Protein AF-A0A7C1GSF5-F1 (afdb_monomer_lite)

Structure (mmCIF, N/CA/C/O backbone):
data_AF-A0A7C1GSF5-F1
#
_entry.id   AF-A0A7C1GSF5-F1
#
loop_
_atom_site.group_PDB
_atom_site.id
_atom_site.type_symbol
_atom_site.label_atom_id
_atom_site.label_alt_id
_atom_site.label_comp_id
_atom_site.label_asym_id
_atom_site.label_entity_id
_atom_site.label_seq_id
_atom_site.pdbx_PDB_ins_code
_atom_site.Cartn_x
_atom_site.Cartn_y
_atom_site.Cartn_z
_atom_site.occupancy
_atom_site.B_iso_or_equiv
_atom_site.auth_seq_id
_atom_site.auth_comp_id
_atom_site.auth_asym_id
_atom_site.auth_atom_id
_atom_site.pdbx_PDB_model_num
ATOM 1 N N . GLU A 1 1 ? -8.150 18.330 13.767 1.00 66.88 1 GLU A N 1
ATOM 2 C CA . GLU A 1 1 ? -9.196 18.386 12.722 1.00 66.88 1 GLU A CA 1
ATOM 3 C C . GLU A 1 1 ? -8.629 18.316 11.298 1.00 66.88 1 GLU A C 1
ATOM 5 O O . GLU A 1 1 ? -8.824 17.297 10.653 1.00 66.88 1 GLU A O 1
ATOM 10 N N . ARG A 1 2 ? -7.838 19.295 10.816 1.00 90.75 2 ARG A N 1
ATOM 11 C CA . ARG A 1 2 ? -7.324 19.299 9.420 1.00 90.75 2 ARG A CA 1
ATOM 12 C C . ARG A 1 2 ? -6.538 18.046 9.002 1.00 90.75 2 ARG A C 1
ATOM 14 O O . ARG A 1 2 ? -6.754 17.556 7.904 1.00 90.75 2 ARG A O 1
ATOM 21 N N . LEU A 1 3 ? -5.678 17.507 9.873 1.00 94.62 3 LEU A N 1
ATOM 22 C CA . LEU A 1 3 ? -4.888 16.302 9.565 1.00 94.62 3 LEU A CA 1
ATOM 23 C C . LEU A 1 3 ? -5.768 15.073 9.294 1.00 94.62 3 LEU A C 1
ATOM 25 O O . LEU A 1 3 ? -5.492 14.315 8.369 1.00 94.62 3 LEU A O 1
ATOM 29 N N . TRP A 1 4 ? -6.852 14.910 10.061 1.00 96.25 4 TRP A N 1
ATOM 30 C CA . TRP A 1 4 ? -7.786 13.804 9.861 1.00 96.25 4 TRP A CA 1
ATOM 31 C C . TRP A 1 4 ? -8.553 13.948 8.548 1.00 96.25 4 TRP A C 1
ATOM 33 O O . TRP A 1 4 ? -8.657 12.984 7.796 1.00 96.25 4 TRP A O 1
ATOM 43 N N . HIS A 1 5 ? -9.023 15.158 8.227 1.00 96.25 5 HIS A N 1
ATOM 44 C CA . HIS A 1 5 ? -9.660 15.413 6.935 1.00 96.25 5 HIS A CA 1
ATOM 45 C C . HIS A 1 5 ? -8.732 15.060 5.772 1.00 96.25 5 HIS A C 1
ATOM 47 O O . HIS A 1 5 ? -9.165 14.372 4.852 1.00 96.25 5 HIS A O 1
ATOM 53 N N . THR A 1 6 ? -7.458 15.456 5.835 1.00 97.06 6 THR A N 1
ATOM 54 C CA . THR A 1 6 ? -6.470 15.084 4.817 1.00 97.06 6 THR A CA 1
ATOM 55 C C . THR A 1 6 ? -6.330 13.565 4.696 1.00 97.06 6 THR A C 1
ATOM 57 O O . THR A 1 6 ? -6.460 13.044 3.594 1.00 97.06 6 THR A O 1
ATOM 60 N N . ALA A 1 7 ? -6.142 12.841 5.805 1.00 96.44 7 ALA A N 1
ATOM 61 C CA . ALA A 1 7 ? -6.018 11.380 5.788 1.00 96.44 7 ALA A CA 1
ATOM 62 C C . ALA A 1 7 ? -7.273 10.689 5.221 1.00 96.44 7 ALA A C 1
ATOM 64 O O . ALA A 1 7 ? -7.169 9.828 4.350 1.00 96.44 7 ALA A O 1
ATOM 65 N N . ARG A 1 8 ? -8.466 11.121 5.648 1.00 97.06 8 ARG A N 1
ATOM 66 C CA . ARG A 1 8 ? -9.757 10.628 5.147 1.00 97.06 8 ARG A CA 1
ATOM 67 C C . ARG A 1 8 ? -9.918 10.874 3.644 1.00 97.06 8 ARG A C 1
ATOM 69 O O . ARG A 1 8 ? -10.383 9.990 2.930 1.00 97.06 8 ARG A O 1
ATOM 76 N N . HIS A 1 9 ? -9.528 12.051 3.151 1.00 97.56 9 HIS A N 1
ATOM 77 C CA . HIS A 1 9 ? -9.582 12.373 1.722 1.00 97.56 9 HIS A CA 1
ATOM 78 C C . HIS A 1 9 ? -8.567 11.579 0.897 1.00 97.56 9 HIS A C 1
ATOM 80 O O . HIS A 1 9 ? -8.925 11.122 -0.185 1.00 97.56 9 HIS A O 1
ATOM 86 N N . ILE A 1 10 ? -7.350 11.367 1.408 1.00 97.25 10 ILE A N 1
ATOM 87 C CA . ILE A 1 10 ? -6.357 10.481 0.783 1.00 97.25 10 ILE A CA 1
ATOM 88 C C . ILE A 1 10 ? -6.932 9.065 0.682 1.00 97.25 10 ILE A C 1
ATOM 90 O O . ILE A 1 10 ? -6.979 8.515 -0.412 1.00 97.25 10 ILE A O 1
ATOM 94 N N . GLY A 1 11 ? -7.459 8.509 1.779 1.00 97.25 11 GLY A N 1
ATOM 95 C CA . GLY A 1 11 ? -8.063 7.173 1.776 1.00 97.25 11 GLY A CA 1
ATOM 96 C C . GLY A 1 11 ? -9.172 7.027 0.731 1.00 97.25 11 GLY A C 1
ATOM 97 O O . GLY A 1 11 ? -9.145 6.095 -0.068 1.00 97.25 11 GLY A O 1
ATOM 98 N N . ARG A 1 12 ? -10.087 8.002 0.654 1.00 97.81 12 ARG A N 1
ATOM 99 C CA . ARG A 1 12 ? -11.132 8.034 -0.384 1.00 97.81 12 ARG A CA 1
ATOM 100 C C . ARG A 1 12 ? -10.555 8.109 -1.799 1.00 97.81 12 ARG A C 1
ATOM 102 O O . ARG A 1 12 ? -11.021 7.393 -2.677 1.00 97.81 12 ARG A O 1
ATOM 109 N N . GLY A 1 13 ? -9.548 8.955 -2.022 1.00 97.81 13 GLY A N 1
ATOM 110 C CA . GLY A 1 13 ? -8.888 9.104 -3.323 1.00 97.81 13 GLY A CA 1
ATOM 111 C C . GLY A 1 13 ? -8.167 7.837 -3.792 1.00 97.81 13 GLY A C 1
ATOM 112 O O . GLY A 1 13 ? -8.054 7.614 -4.992 1.00 97.81 13 GLY A O 1
ATOM 113 N N . HIS A 1 14 ? -7.739 6.993 -2.854 1.00 97.88 14 HIS A N 1
ATOM 114 C CA . HIS A 1 14 ? -7.130 5.690 -3.115 1.00 97.88 14 HIS A CA 1
ATOM 115 C C . HIS A 1 14 ? -8.125 4.518 -3.079 1.00 97.88 14 HIS A C 1
ATOM 117 O O . HIS A 1 14 ? -7.700 3.368 -3.066 1.00 97.88 14 HIS A O 1
ATOM 123 N N . GLY A 1 15 ? -9.436 4.782 -3.046 1.00 97.69 15 GLY A N 1
ATOM 124 C CA . GLY A 1 15 ? -10.446 3.722 -3.085 1.00 97.69 15 GLY A CA 1
ATOM 125 C C . GLY A 1 15 ? -10.506 2.871 -1.814 1.00 97.69 15 GLY A C 1
ATOM 126 O O . GLY A 1 15 ? -10.862 1.704 -1.883 1.00 97.69 15 GLY A O 1
ATOM 127 N N . LEU A 1 16 ? -10.155 3.426 -0.648 1.00 98.06 16 LEU A N 1
ATOM 128 C CA . LEU A 1 16 ? -10.243 2.728 0.646 1.00 98.06 16 LEU A CA 1
ATOM 129 C C . LEU A 1 16 ? -11.628 2.849 1.308 1.00 98.06 16 LEU A C 1
ATOM 131 O O . LEU A 1 16 ? -11.820 2.425 2.450 1.00 98.06 16 LEU A O 1
ATOM 135 N N . GLY A 1 17 ? -12.585 3.479 0.626 1.00 97.69 17 GLY A N 1
ATOM 136 C CA . GLY A 1 17 ? -13.859 3.892 1.203 1.00 97.69 17 GLY A CA 1
ATOM 137 C C . GLY A 1 17 ? -13.704 5.071 2.164 1.00 97.69 17 GLY A C 1
ATOM 138 O O . GLY A 1 17 ? -12.849 5.946 1.996 1.00 97.69 17 GLY A O 1
ATOM 139 N N . ASP A 1 18 ? -14.568 5.125 3.170 1.00 97.56 18 ASP A N 1
ATOM 140 C CA . ASP A 1 18 ? -14.579 6.180 4.170 1.00 97.56 18 ASP A CA 1
ATOM 141 C C . ASP A 1 18 ? -13.895 5.739 5.469 1.00 97.56 18 ASP A C 1
ATOM 143 O O . ASP A 1 18 ? -14.386 4.874 6.191 1.00 97.56 18 ASP A O 1
ATOM 147 N N . LEU A 1 19 ? -12.780 6.387 5.814 1.00 96.88 19 LEU A N 1
ATOM 148 C CA . LEU A 1 19 ? -12.068 6.110 7.064 1.00 96.88 19 LEU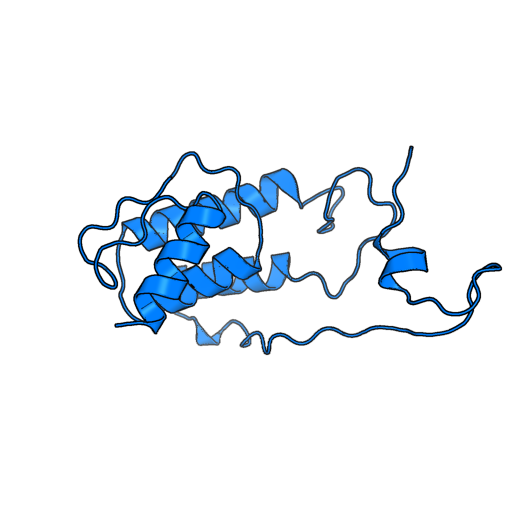 A CA 1
ATOM 149 C C . LEU A 1 19 ? -12.824 6.600 8.313 1.00 96.88 19 LEU A C 1
ATOM 151 O O . LEU A 1 19 ? -12.423 6.245 9.416 1.00 96.88 19 LEU A O 1
ATOM 155 N N . GLY A 1 20 ? -13.904 7.373 8.162 1.00 96.62 20 GLY A N 1
ATOM 156 C CA . GLY A 1 20 ? -14.777 7.806 9.256 1.00 96.62 20 GLY A CA 1
ATOM 157 C C . GLY A 1 20 ? -14.702 9.301 9.575 1.00 96.62 20 GLY A C 1
ATOM 158 O O . GLY A 1 20 ? -13.819 10.032 9.115 1.00 96.62 20 GLY A O 1
ATOM 159 N N . ALA A 1 21 ? -15.652 9.790 10.375 1.00 95.75 21 ALA A N 1
ATOM 160 C CA . ALA A 1 21 ? -15.722 11.196 10.789 1.00 95.75 21 ALA A CA 1
ATOM 161 C C . ALA A 1 21 ? -14.558 11.601 11.713 1.00 95.75 21 ALA A C 1
ATOM 163 O O . ALA A 1 21 ? -14.068 12.728 11.640 1.00 95.75 21 ALA A O 1
ATOM 164 N N . ALA A 1 22 ? -14.076 10.650 12.508 1.00 95.38 22 ALA A N 1
ATOM 165 C CA . ALA A 1 22 ? -12.872 10.697 13.333 1.00 95.38 22 ALA A CA 1
ATOM 166 C C . ALA A 1 22 ? -12.235 9.287 13.347 1.00 95.38 22 ALA A C 1
ATOM 168 O O . ALA A 1 22 ? -12.887 8.341 12.893 1.00 95.38 22 ALA A O 1
ATOM 169 N N . PRO A 1 23 ? -10.998 9.105 13.851 1.00 94.62 23 PRO A N 1
ATOM 170 C CA . PRO A 1 23 ? -10.400 7.774 13.965 1.00 94.62 23 PRO A CA 1
ATOM 171 C C . PRO A 1 23 ? -11.315 6.806 14.731 1.00 94.62 23 PRO A C 1
ATOM 173 O O . PRO A 1 23 ? -11.658 7.056 15.883 1.00 94.62 23 PRO A O 1
ATOM 176 N N . GLY A 1 24 ? -11.727 5.718 14.079 1.00 91.62 24 GLY A N 1
ATOM 177 C CA . GLY A 1 24 ? -12.619 4.694 14.632 1.00 91.62 24 GLY A CA 1
ATOM 178 C C . GLY A 1 24 ? -14.093 5.099 14.771 1.00 91.62 24 GLY A C 1
ATOM 179 O O . GLY A 1 24 ? -14.860 4.351 15.369 1.00 91.62 24 GLY A O 1
ATOM 180 N N . VAL A 1 25 ? -14.507 6.256 14.244 1.00 95.50 25 VAL A N 1
ATOM 181 C CA . VAL A 1 25 ? -15.887 6.758 14.352 1.00 95.50 25 VAL A CA 1
ATOM 182 C C . VAL A 1 25 ? -16.560 6.721 12.988 1.00 95.50 25 VAL A C 1
ATOM 184 O O . VAL A 1 25 ? -16.143 7.439 12.078 1.00 95.50 25 VAL A O 1
ATOM 187 N N . GLU A 1 26 ? -17.621 5.917 12.870 1.00 94.19 26 GLU A N 1
ATOM 188 C CA . GLU A 1 26 ? -18.425 5.779 11.643 1.00 94.19 26 GLU A CA 1
ATOM 189 C C . GLU A 1 26 ? -17.573 5.427 10.410 1.00 94.19 26 GLU A C 1
ATOM 191 O O . GLU A 1 26 ? -17.768 5.964 9.319 1.00 94.19 26 GLU A O 1
ATOM 196 N N . ALA A 1 27 ? -16.580 4.550 10.590 1.00 95.62 27 ALA A N 1
ATOM 197 C CA . ALA A 1 27 ? -15.800 4.035 9.474 1.00 95.62 27 ALA A CA 1
ATOM 198 C C . ALA A 1 27 ? -16.705 3.207 8.545 1.00 95.62 27 ALA A C 1
ATOM 200 O O . ALA A 1 27 ? -17.496 2.383 8.994 1.00 95.62 27 ALA A O 1
ATOM 201 N N . ALA A 1 28 ? -16.574 3.435 7.243 1.00 96.50 28 ALA A N 1
ATOM 202 C CA . ALA A 1 28 ? -17.248 2.695 6.185 1.00 96.50 28 ALA A CA 1
ATOM 203 C C . ALA A 1 28 ? -16.220 2.405 5.085 1.00 96.50 28 ALA A C 1
ATOM 205 O O . ALA A 1 28 ? -16.238 2.994 4.002 1.00 96.50 28 ALA A O 1
ATOM 206 N N . VAL A 1 29 ? -15.254 1.552 5.429 1.00 97.62 29 VAL A N 1
ATOM 207 C CA . VAL A 1 29 ? -14.159 1.156 4.535 1.00 97.62 29 VAL A CA 1
ATOM 208 C C . VAL A 1 29 ? -14.672 0.320 3.364 1.00 97.62 29 VAL A C 1
ATOM 210 O O . VAL A 1 29 ? -15.663 -0.399 3.492 1.00 97.62 29 VAL A O 1
ATOM 213 N N . ASP A 1 30 ? -13.958 0.374 2.246 1.00 98.31 30 ASP A N 1
ATOM 214 C CA . ASP A 1 30 ? -14.239 -0.447 1.070 1.00 98.31 30 ASP A CA 1
ATOM 215 C C . ASP A 1 30 ? -13.433 -1.753 1.126 1.00 98.31 30 ASP A C 1
ATOM 217 O O . ASP A 1 30 ? -12.206 -1.742 1.037 1.00 98.31 30 ASP A O 1
ATOM 221 N N . LEU A 1 31 ? -14.118 -2.885 1.308 1.00 98.12 31 LEU A N 1
ATOM 222 C CA . LEU A 1 31 ? -13.486 -4.210 1.352 1.00 98.12 31 LEU A CA 1
ATOM 223 C C . LEU A 1 31 ? -13.378 -4.873 -0.027 1.00 98.12 31 LEU A C 1
ATOM 225 O O . LEU A 1 31 ? -12.676 -5.877 -0.148 1.00 98.12 31 LEU A O 1
ATOM 229 N N . ASP A 1 32 ? -14.014 -4.302 -1.050 1.00 98.19 32 ASP A N 1
ATOM 230 C CA . ASP A 1 32 ? -13.933 -4.771 -2.434 1.00 98.19 32 ASP A CA 1
ATOM 231 C C . ASP A 1 32 ? -12.805 -4.073 -3.214 1.00 98.19 32 ASP A C 1
ATOM 233 O O . ASP A 1 32 ? -12.492 -4.473 -4.335 1.00 98.19 32 ASP A O 1
ATOM 237 N N . THR A 1 33 ? -12.134 -3.094 -2.592 1.00 98.38 33 THR A N 1
ATOM 238 C CA . THR A 1 33 ? -10.989 -2.355 -3.144 1.00 98.38 33 THR A CA 1
ATOM 239 C C . THR A 1 33 ? -9.927 -3.258 -3.783 1.00 98.38 33 THR A C 1
ATOM 241 O O . THR A 1 33 ? -9.606 -4.347 -3.280 1.00 98.38 33 THR A O 1
ATOM 244 N N . ASP A 1 34 ? -9.345 -2.772 -4.878 1.00 97.88 34 ASP A N 1
ATOM 245 C CA . ASP A 1 34 ? -8.199 -3.346 -5.589 1.00 97.88 34 ASP A CA 1
ATOM 246 C C . ASP A 1 34 ? -6.870 -2.665 -5.216 1.00 97.88 34 ASP A C 1
ATOM 248 O O . ASP A 1 34 ? -5.810 -3.025 -5.737 1.00 97.88 34 ASP A O 1
ATOM 252 N N . ALA A 1 35 ? -6.903 -1.705 -4.283 1.00 98.19 35 ALA A N 1
ATOM 253 C CA . ALA A 1 35 ? -5.721 -0.993 -3.829 1.00 98.19 35 ALA A CA 1
ATOM 254 C C . ALA A 1 35 ? -4.653 -1.976 -3.321 1.00 98.19 35 ALA A C 1
ATOM 256 O O . ALA A 1 35 ? -4.924 -2.870 -2.519 1.00 98.19 35 ALA A O 1
ATOM 257 N N . SER A 1 36 ? -3.422 -1.798 -3.795 1.00 97.88 36 SER A N 1
ATOM 258 C CA . SER A 1 36 ? -2.288 -2.686 -3.504 1.00 97.88 36 SER A CA 1
ATOM 259 C C . SER A 1 36 ? -1.011 -1.923 -3.153 1.00 97.88 36 SER A C 1
ATOM 261 O O . SER A 1 36 ? 0.084 -2.470 -3.216 1.00 97.88 36 SER A O 1
ATOM 263 N N . ASP A 1 37 ? -1.112 -0.633 -2.833 1.00 97.31 37 ASP A N 1
ATOM 264 C CA . ASP A 1 37 ? 0.056 0.176 -2.490 1.00 97.31 37 ASP A CA 1
ATOM 265 C C . ASP A 1 37 ? 0.526 -0.114 -1.047 1.00 97.31 37 ASP A C 1
ATOM 267 O O . ASP A 1 37 ? -0.231 0.131 -0.100 1.00 97.31 37 ASP A O 1
ATOM 271 N N . PRO A 1 38 ? 1.769 -0.592 -0.835 1.00 97.62 38 PRO A N 1
ATOM 272 C CA . PRO A 1 38 ? 2.300 -0.844 0.503 1.00 97.62 38 PRO A CA 1
ATOM 273 C C . PRO A 1 38 ? 2.354 0.411 1.389 1.00 97.62 38 PRO A C 1
ATOM 275 O O . PRO A 1 38 ? 2.277 0.289 2.611 1.00 97.62 38 PRO A O 1
ATOM 278 N N . GLN A 1 39 ? 2.426 1.621 0.823 1.00 97.19 39 GLN A N 1
ATOM 279 C CA . GLN A 1 39 ? 2.363 2.858 1.608 1.00 97.19 39 GLN A CA 1
ATOM 280 C C . GLN A 1 39 ? 0.982 3.073 2.240 1.00 97.19 39 GLN A C 1
ATOM 282 O O . GLN A 1 39 ? 0.896 3.556 3.372 1.00 97.19 39 GLN A O 1
ATOM 287 N N . LEU A 1 40 ? -0.096 2.671 1.555 1.00 97.56 40 LEU A N 1
ATOM 288 C CA . LEU A 1 40 ? -1.448 2.711 2.120 1.00 97.56 40 LEU A CA 1
ATOM 289 C C . LEU A 1 40 ? -1.580 1.734 3.286 1.00 97.56 40 LEU A C 1
ATOM 291 O O . LEU A 1 40 ? -2.194 2.074 4.297 1.00 97.56 40 LEU A O 1
ATOM 295 N N . LEU A 1 41 ? -0.955 0.556 3.176 1.00 98.31 41 LEU A N 1
ATOM 296 C CA . LEU A 1 41 ? -0.914 -0.410 4.269 1.00 98.31 41 LEU A CA 1
ATOM 297 C C . LEU A 1 41 ? -0.196 0.174 5.495 1.00 98.31 41 LEU A C 1
ATOM 299 O O . LEU A 1 41 ? -0.757 0.128 6.585 1.00 98.31 41 LEU A O 1
ATOM 303 N N . PHE A 1 42 ? 0.971 0.810 5.336 1.00 97.62 42 PHE A N 1
ATOM 304 C CA . PHE A 1 42 ? 1.625 1.503 6.457 1.00 97.62 42 PHE A CA 1
ATOM 305 C C . PHE A 1 42 ? 0.744 2.585 7.082 1.00 97.62 42 PHE A C 1
ATOM 307 O O . PHE A 1 42 ? 0.608 2.631 8.303 1.00 97.62 42 PHE A O 1
ATOM 314 N N . GLY A 1 43 ? 0.109 3.426 6.262 1.00 95.75 43 GLY A N 1
ATOM 315 C CA . GLY A 1 43 ? -0.803 4.456 6.761 1.00 95.75 43 GLY A CA 1
ATOM 316 C C . GLY A 1 43 ? -1.943 3.866 7.593 1.00 95.75 43 GLY A C 1
ATOM 317 O O . GLY A 1 43 ? -2.274 4.386 8.657 1.00 95.75 43 GLY A O 1
ATOM 318 N N . LEU A 1 44 ? -2.509 2.742 7.153 1.00 96.62 44 LEU A N 1
ATOM 319 C CA . LEU A 1 44 ? -3.587 2.060 7.860 1.00 96.62 44 LEU A CA 1
ATOM 320 C C . LEU A 1 44 ? -3.120 1.358 9.143 1.00 96.62 44 LEU A C 1
ATOM 322 O O . LEU A 1 44 ? -3.867 1.321 10.120 1.00 96.62 44 LEU A O 1
ATOM 326 N N . LEU A 1 45 ? -1.890 0.842 9.174 1.00 96.25 45 LEU A N 1
ATOM 327 C CA . LEU A 1 45 ? -1.283 0.293 10.388 1.00 96.25 45 LEU A CA 1
ATOM 328 C C . LEU A 1 45 ? -1.047 1.386 11.441 1.00 96.25 45 LEU A C 1
ATOM 330 O O . LEU A 1 45 ? -1.335 1.165 12.615 1.00 96.25 45 LEU A O 1
ATOM 334 N N . GLU A 1 46 ? -0.649 2.596 11.034 1.00 94.69 46 GLU A N 1
ATOM 335 C CA . GLU A 1 46 ? -0.584 3.744 11.949 1.00 94.69 46 GLU A CA 1
ATOM 336 C C . GLU A 1 46 ? -1.965 4.129 12.498 1.00 94.69 46 GLU A C 1
ATOM 338 O O . GLU A 1 46 ? -2.097 4.441 13.685 1.00 94.69 46 GLU A O 1
ATOM 343 N N . LEU A 1 47 ? -3.016 4.050 11.671 1.00 94.00 47 LEU A N 1
ATOM 344 C CA . LEU A 1 47 ? -4.392 4.247 12.136 1.00 94.00 47 LEU A CA 1
ATOM 345 C C . LEU A 1 47 ? -4.823 3.174 13.131 1.00 94.00 47 LEU A C 1
ATOM 347 O O . LEU A 1 47 ? -5.383 3.513 14.168 1.00 94.00 47 LEU A O 1
ATOM 351 N N . LEU A 1 48 ? -4.530 1.904 12.856 1.00 93.62 48 LEU A N 1
ATOM 352 C CA . LEU A 1 48 ? -4.814 0.793 13.765 1.00 93.62 48 LEU A CA 1
ATOM 353 C C . LEU A 1 48 ? -4.094 0.936 15.102 1.00 93.62 48 LEU A C 1
ATOM 355 O O . LEU A 1 48 ? -4.680 0.644 16.142 1.00 93.62 48 LEU A O 1
ATOM 359 N N . ARG A 1 49 ? -2.845 1.402 15.081 1.00 92.44 49 ARG A N 1
ATOM 360 C CA . ARG A 1 49 ? -2.058 1.660 16.287 1.00 92.44 49 ARG A CA 1
ATOM 361 C C . ARG A 1 49 ? -2.651 2.798 17.120 1.00 92.44 49 ARG A C 1
ATOM 363 O O . ARG A 1 49 ? -2.668 2.707 18.344 1.00 92.44 49 ARG A O 1
ATOM 370 N N . ALA A 1 50 ? -3.121 3.865 16.473 1.00 93.12 50 ALA A N 1
ATOM 371 C CA . ALA A 1 50 ? -3.682 5.036 17.148 1.00 93.12 50 ALA A CA 1
ATOM 372 C C . ALA A 1 50 ? -5.139 4.840 17.608 1.00 93.12 50 ALA A C 1
ATOM 374 O O . ALA A 1 50 ? -5.528 5.347 18.658 1.00 93.12 50 ALA A O 1
ATOM 375 N N . ALA A 1 51 ? -5.939 4.126 16.819 1.00 93.81 51 ALA A N 1
ATOM 376 C CA . ALA A 1 51 ? -7.355 3.870 17.041 1.00 93.81 51 ALA A CA 1
ATOM 377 C C . ALA A 1 51 ? -7.713 2.459 16.535 1.00 93.81 51 ALA A C 1
ATOM 379 O O . ALA A 1 51 ? -8.168 2.302 15.395 1.00 93.81 51 ALA A O 1
ATOM 380 N N . PRO A 1 52 ? -7.514 1.417 17.365 1.00 93.69 52 PRO A N 1
ATOM 381 C CA . PRO A 1 52 ? -7.859 0.049 17.001 1.00 93.69 52 PRO A CA 1
ATOM 382 C C . PRO A 1 52 ? -9.334 -0.061 16.604 1.00 93.69 52 PRO A C 1
ATOM 384 O O . PRO A 1 52 ? -10.227 0.202 17.407 1.00 93.69 52 PRO A O 1
ATOM 387 N N . HIS A 1 53 ? -9.593 -0.463 15.361 1.00 95.88 53 HIS A N 1
ATOM 388 C CA . HIS A 1 53 ? -10.944 -0.604 14.827 1.00 95.88 53 HIS A CA 1
ATOM 389 C C . HIS A 1 53 ? -11.020 -1.832 13.908 1.00 95.88 53 HIS A C 1
ATOM 391 O O . HIS A 1 53 ? -10.126 -2.025 13.073 1.00 95.88 53 HIS A O 1
ATOM 397 N N . PRO A 1 54 ? -12.066 -2.675 14.018 1.00 96.19 54 PRO A N 1
ATOM 398 C CA . PRO A 1 54 ? -12.173 -3.898 13.225 1.00 96.19 54 PRO A CA 1
ATOM 399 C C . PRO A 1 54 ? -12.172 -3.624 11.718 1.00 96.19 54 PRO A C 1
ATOM 401 O O . PRO A 1 54 ? -11.592 -4.400 10.965 1.00 96.19 54 PRO A O 1
ATOM 404 N N . ASP A 1 55 ? -12.758 -2.514 11.273 1.00 96.94 55 ASP A N 1
ATOM 405 C CA . ASP A 1 55 ? -12.818 -2.177 9.846 1.00 96.94 55 ASP A CA 1
ATOM 406 C C . ASP A 1 55 ? -11.443 -1.838 9.275 1.00 96.94 55 ASP A C 1
ATOM 408 O O . ASP A 1 55 ? -11.089 -2.336 8.210 1.00 96.94 55 ASP A O 1
ATOM 412 N N . TYR A 1 56 ? -10.619 -1.085 10.011 1.00 97.56 56 TYR A N 1
ATOM 413 C CA . TYR A 1 56 ? -9.241 -0.816 9.598 1.00 97.56 56 TYR A CA 1
ATOM 414 C C . TYR A 1 56 ? -8.427 -2.108 9.543 1.00 97.56 56 TYR A C 1
ATOM 416 O O . TYR A 1 56 ? -7.632 -2.297 8.630 1.00 97.56 56 TYR A O 1
ATOM 424 N N . ARG A 1 57 ? -8.670 -3.042 10.473 1.00 97.44 57 ARG A N 1
ATOM 425 C CA . ARG A 1 57 ? -8.004 -4.351 10.474 1.00 97.44 57 ARG A CA 1
ATOM 426 C C . ARG A 1 57 ? -8.390 -5.172 9.248 1.00 97.44 57 ARG A C 1
ATOM 428 O O . ARG A 1 57 ? -7.513 -5.751 8.616 1.00 97.44 57 ARG A O 1
ATOM 435 N N . ARG A 1 58 ? -9.681 -5.225 8.903 1.00 98.12 58 ARG A N 1
ATOM 436 C CA . ARG A 1 58 ? -10.158 -5.938 7.705 1.00 98.12 58 ARG A CA 1
ATOM 437 C C . ARG A 1 58 ? -9.612 -5.311 6.425 1.00 98.12 58 ARG A C 1
ATOM 439 O O . ARG A 1 58 ? -9.158 -6.040 5.552 1.00 98.12 58 ARG A O 1
ATOM 446 N N . LEU A 1 59 ? -9.593 -3.983 6.345 1.00 98.44 59 LEU A N 1
ATOM 447 C CA . LEU A 1 59 ? -9.020 -3.271 5.207 1.00 98.44 59 LEU A CA 1
ATOM 448 C C . LEU A 1 59 ? -7.499 -3.505 5.089 1.00 98.44 59 LEU A C 1
ATOM 450 O O . LEU A 1 59 ? -7.001 -3.692 3.986 1.00 98.44 59 LEU A O 1
ATOM 454 N N . ALA A 1 60 ? -6.760 -3.572 6.202 1.00 98.44 60 ALA A N 1
ATOM 455 C CA . ALA A 1 60 ? -5.319 -3.843 6.186 1.00 98.44 60 ALA A CA 1
ATOM 456 C C . ALA A 1 60 ? -5.005 -5.255 5.680 1.00 98.44 60 ALA A C 1
ATOM 458 O O . ALA A 1 60 ? -4.094 -5.429 4.875 1.00 98.44 60 ALA A O 1
ATOM 459 N N . LEU A 1 61 ? -5.799 -6.245 6.101 1.00 98.69 61 LEU A N 1
ATOM 460 C CA . LEU A 1 61 ? -5.731 -7.605 5.563 1.00 98.69 61 LEU A CA 1
ATOM 461 C C . LEU A 1 61 ? -6.025 -7.618 4.058 1.00 98.69 61 LEU A C 1
ATOM 463 O O . LEU A 1 61 ? -5.236 -8.169 3.300 1.00 98.69 61 LEU A O 1
ATOM 467 N N . ARG A 1 62 ? -7.084 -6.924 3.617 1.00 98.75 62 ARG A N 1
ATOM 468 C CA . ARG A 1 62 ? -7.434 -6.809 2.194 1.00 98.75 62 ARG A CA 1
ATOM 469 C C . ARG A 1 62 ? -6.307 -6.195 1.357 1.00 98.75 62 ARG A C 1
ATOM 471 O O . ARG A 1 62 ? -5.985 -6.726 0.301 1.00 98.75 62 ARG A O 1
ATOM 478 N N . LEU A 1 63 ? -5.677 -5.116 1.831 1.00 98.69 63 LEU A N 1
ATOM 479 C CA . LEU A 1 63 ? -4.508 -4.523 1.170 1.00 98.69 63 LEU A CA 1
ATOM 480 C C . LEU A 1 63 ? -3.333 -5.508 1.100 1.00 98.69 63 LEU A C 1
ATOM 482 O O . LEU A 1 63 ? -2.676 -5.596 0.065 1.00 98.69 63 LEU A O 1
ATOM 486 N N . GLY A 1 64 ? -3.078 -6.259 2.177 1.00 98.75 64 GLY A N 1
ATOM 487 C CA . GLY A 1 64 ? -2.055 -7.306 2.206 1.00 98.75 64 GLY A CA 1
ATOM 488 C C . GLY A 1 64 ? -2.308 -8.406 1.171 1.00 98.75 64 GLY A C 1
ATOM 489 O O . GLY A 1 64 ? -1.407 -8.748 0.402 1.00 98.75 64 GLY A O 1
ATOM 490 N N . ASP A 1 65 ? -3.547 -8.893 1.091 1.00 98.75 65 ASP A N 1
ATOM 491 C CA . ASP A 1 65 ? -3.971 -9.880 0.096 1.00 98.75 65 ASP A CA 1
ATOM 492 C C . ASP A 1 65 ? -3.799 -9.337 -1.331 1.00 98.75 65 ASP A C 1
ATOM 494 O O . ASP A 1 65 ? -3.250 -10.020 -2.197 1.00 98.75 65 ASP A O 1
ATOM 498 N N . ASN A 1 66 ? -4.197 -8.084 -1.574 1.00 98.75 66 ASN A N 1
ATOM 499 C CA . ASN A 1 66 ? -4.047 -7.435 -2.875 1.00 98.75 66 ASN A CA 1
ATOM 500 C C . ASN A 1 66 ? -2.572 -7.271 -3.270 1.00 98.75 66 ASN A C 1
ATOM 502 O O . ASN A 1 66 ? -2.227 -7.526 -4.423 1.00 98.75 66 ASN A O 1
ATOM 506 N N . ILE A 1 67 ? -1.689 -6.878 -2.342 1.00 98.75 67 ILE A N 1
ATOM 507 C CA . ILE A 1 67 ? -0.237 -6.799 -2.579 1.00 98.75 67 ILE A CA 1
ATOM 508 C C . ILE A 1 67 ? 0.296 -8.156 -3.043 1.00 98.75 67 ILE A C 1
ATOM 510 O O . ILE A 1 67 ? 0.967 -8.230 -4.071 1.00 98.75 67 ILE A O 1
ATOM 514 N N . LEU A 1 68 ? -0.026 -9.237 -2.329 1.00 98.56 68 LEU A N 1
ATOM 515 C CA . LEU A 1 68 ? 0.413 -10.581 -2.709 1.00 98.56 68 LEU A CA 1
ATOM 516 C C . LEU A 1 68 ? -0.144 -10.988 -4.078 1.00 98.56 68 LEU A C 1
ATOM 518 O O . LEU A 1 68 ? 0.609 -11.442 -4.934 1.00 98.56 68 LEU A O 1
ATOM 522 N N . ALA A 1 69 ? -1.437 -10.771 -4.317 1.00 98.31 69 ALA A N 1
ATOM 523 C CA . ALA A 1 69 ? -2.096 -11.172 -5.557 1.00 98.31 69 ALA A CA 1
ATOM 524 C C . ALA A 1 69 ? -1.611 -10.400 -6.795 1.00 98.31 69 ALA A C 1
ATOM 526 O O . ALA A 1 69 ? -1.620 -10.942 -7.899 1.00 98.31 69 ALA A O 1
ATOM 527 N N . THR A 1 70 ? -1.226 -9.131 -6.633 1.00 98.06 70 THR A N 1
ATOM 528 C CA . THR A 1 70 ? -0.973 -8.223 -7.767 1.00 98.06 70 THR A CA 1
ATOM 529 C C . THR A 1 70 ? 0.477 -7.799 -7.922 1.00 98.06 70 THR A C 1
ATOM 531 O O . THR A 1 70 ? 0.807 -7.189 -8.938 1.00 98.06 70 THR A O 1
ATOM 534 N N . ARG A 1 71 ? 1.340 -8.092 -6.943 1.00 98.12 71 ARG A N 1
ATOM 535 C CA . ARG A 1 71 ? 2.747 -7.673 -6.964 1.00 98.12 71 ARG A CA 1
ATOM 536 C C . ARG A 1 71 ? 3.736 -8.806 -6.758 1.00 98.12 71 ARG A C 1
ATOM 538 O O . ARG A 1 71 ? 4.911 -8.600 -7.037 1.00 98.12 71 ARG A O 1
ATOM 545 N N . PHE A 1 72 ? 3.312 -9.981 -6.295 1.00 98.25 72 PHE A N 1
ATOM 546 C CA . PHE A 1 72 ? 4.218 -11.110 -6.099 1.00 98.25 72 PHE A CA 1
ATOM 547 C C . PHE A 1 72 ? 4.244 -12.015 -7.336 1.00 98.25 72 PHE A C 1
ATOM 549 O O . PHE A 1 72 ? 3.328 -12.801 -7.572 1.00 98.25 72 PHE A O 1
ATOM 556 N N . PHE A 1 73 ? 5.313 -11.909 -8.124 1.00 97.62 73 PHE A N 1
ATOM 557 C CA . PHE A 1 73 ? 5.501 -12.663 -9.363 1.00 97.62 73 PHE A CA 1
ATOM 558 C C . PHE A 1 73 ? 6.863 -13.348 -9.358 1.00 97.62 73 PHE A C 1
ATOM 560 O O . PHE A 1 73 ? 7.869 -12.737 -9.004 1.00 97.62 73 PHE A O 1
ATOM 567 N N . ASP A 1 74 ? 6.894 -14.621 -9.753 1.00 95.44 74 ASP A N 1
ATOM 568 C CA . ASP A 1 74 ? 8.124 -15.407 -9.922 1.00 95.44 74 ASP A CA 1
ATOM 569 C C . ASP A 1 74 ? 9.088 -15.360 -8.714 1.00 95.44 74 ASP A C 1
ATOM 571 O O . ASP A 1 74 ? 10.306 -15.438 -8.863 1.00 95.44 74 ASP A O 1
ATOM 575 N N . GLY A 1 75 ? 8.543 -15.235 -7.497 1.00 96.38 75 GLY A N 1
ATOM 576 C CA . GLY A 1 75 ? 9.316 -15.182 -6.251 1.00 96.38 75 GLY A CA 1
ATOM 577 C C . GLY A 1 75 ? 9.798 -13.788 -5.831 1.00 96.38 75 GLY A C 1
ATOM 578 O O . GLY A 1 75 ? 10.469 -13.671 -4.807 1.00 96.38 75 GLY A O 1
ATOM 579 N N . PHE A 1 76 ? 9.444 -12.734 -6.571 1.00 98.12 76 PHE A N 1
ATOM 580 C CA . PHE A 1 76 ? 9.825 -11.350 -6.290 1.00 98.12 76 PHE A CA 1
ATOM 581 C C . PHE A 1 76 ? 8.610 -10.425 -6.200 1.00 98.12 76 PHE A C 1
ATOM 583 O O . PHE A 1 76 ? 7.547 -10.709 -6.748 1.00 98.12 76 PHE A O 1
ATOM 590 N N . PHE A 1 77 ? 8.787 -9.280 -5.538 1.00 98.19 77 PHE A N 1
ATOM 591 C CA . PHE A 1 77 ? 7.818 -8.188 -5.594 1.00 98.19 77 PHE A CA 1
ATOM 592 C C . PHE A 1 77 ? 8.149 -7.248 -6.756 1.00 98.19 77 PHE A C 1
ATOM 594 O O . PHE A 1 77 ? 9.241 -6.679 -6.815 1.00 98.19 77 PHE A O 1
ATOM 601 N N . LEU A 1 78 ? 7.206 -7.104 -7.685 1.00 97.31 78 LEU A N 1
ATOM 602 C CA . LEU A 1 78 ? 7.304 -6.286 -8.890 1.00 97.31 78 LEU A CA 1
ATOM 603 C C . LEU A 1 78 ? 6.054 -5.406 -9.033 1.00 97.31 78 LEU A C 1
ATOM 605 O O . LEU A 1 78 ? 4.962 -5.838 -8.664 1.00 97.31 78 LEU A O 1
ATOM 609 N N . PRO A 1 79 ? 6.152 -4.215 -9.655 1.00 95.50 79 PRO A N 1
ATOM 610 C CA . PRO A 1 79 ? 4.966 -3.398 -9.914 1.00 95.50 79 PRO A CA 1
ATOM 611 C C . PRO A 1 79 ? 3.971 -4.055 -10.889 1.00 95.50 79 PRO A C 1
ATOM 613 O O . PRO A 1 79 ? 2.791 -3.720 -10.884 1.00 95.50 79 PRO A O 1
ATOM 616 N N . SER A 1 80 ? 4.440 -4.968 -11.746 1.00 95.81 80 SER A N 1
ATOM 617 C CA . SER A 1 80 ? 3.606 -5.850 -12.569 1.00 95.81 80 SER A CA 1
ATOM 618 C C . SER A 1 80 ? 4.421 -7.040 -13.075 1.00 95.81 80 SER A C 1
ATOM 620 O O . SER A 1 80 ? 5.650 -6.962 -13.140 1.00 95.81 80 SER A O 1
ATOM 622 N N . SER A 1 81 ? 3.745 -8.092 -13.542 1.00 95.75 81 SER A N 1
ATOM 623 C CA . SER A 1 81 ? 4.381 -9.263 -14.169 1.00 95.75 81 SER A CA 1
ATOM 624 C C . SER A 1 81 ? 5.181 -8.942 -15.437 1.00 95.75 81 SER A C 1
ATOM 626 O O . SER A 1 81 ? 6.006 -9.742 -15.869 1.00 95.75 81 SER A O 1
ATOM 628 N N . ALA A 1 82 ? 4.970 -7.769 -16.043 1.00 97.00 82 ALA A N 1
ATOM 629 C CA . ALA A 1 82 ? 5.735 -7.338 -17.205 1.00 97.00 82 ALA A CA 1
ATOM 630 C C . ALA A 1 82 ? 7.136 -6.825 -16.836 1.00 97.00 82 ALA A C 1
ATOM 632 O O . ALA A 1 82 ? 7.981 -6.712 -17.722 1.00 97.00 82 ALA A O 1
ATOM 633 N N . HIS A 1 83 ? 7.405 -6.478 -15.573 1.00 97.44 83 HIS A N 1
ATOM 634 C CA . HIS A 1 83 ? 8.698 -5.917 -15.178 1.00 97.44 83 HIS A CA 1
ATOM 635 C C . HIS A 1 83 ? 9.826 -6.941 -15.327 1.00 97.44 83 HIS A C 1
ATOM 637 O O . HIS A 1 83 ? 9.701 -8.105 -14.962 1.00 97.44 83 HIS A O 1
ATOM 643 N N . VAL A 1 84 ? 10.948 -6.495 -15.896 1.00 96.62 84 VAL A N 1
ATOM 644 C CA . VAL A 1 84 ? 12.098 -7.356 -16.208 1.00 96.62 84 VAL A CA 1
ATOM 645 C C . VAL A 1 84 ? 12.938 -7.634 -14.966 1.00 96.62 84 VAL A C 1
ATOM 647 O O . VAL A 1 84 ? 13.458 -8.738 -14.828 1.00 96.62 84 VAL A O 1
ATOM 650 N N . ASN A 1 85 ? 13.084 -6.630 -14.097 1.00 97.44 85 ASN A N 1
ATOM 651 C CA . ASN A 1 85 ? 14.005 -6.635 -12.966 1.00 97.44 85 ASN A CA 1
ATOM 652 C C . ASN A 1 85 ? 13.258 -6.345 -11.662 1.00 97.44 85 ASN A C 1
ATOM 654 O O . ASN A 1 85 ? 12.445 -5.422 -11.611 1.00 97.44 85 ASN A O 1
ATOM 658 N N . ALA A 1 86 ? 13.597 -7.078 -10.602 1.00 96.88 86 ALA A N 1
ATOM 659 C CA . ALA A 1 86 ? 13.154 -6.787 -9.243 1.00 96.88 86 ALA A CA 1
ATOM 660 C C . ALA A 1 86 ? 14.182 -5.924 -8.508 1.00 96.88 86 ALA A C 1
ATOM 662 O O . ALA A 1 86 ? 15.386 -6.162 -8.606 1.00 96.88 86 ALA A O 1
ATOM 663 N N . THR A 1 87 ? 13.702 -4.953 -7.732 1.00 95.25 87 THR A N 1
ATOM 664 C CA . THR A 1 87 ? 14.534 -4.274 -6.734 1.00 95.25 87 THR A CA 1
ATOM 665 C C . THR A 1 87 ? 14.443 -5.019 -5.407 1.00 95.25 87 THR A C 1
ATOM 667 O O . THR A 1 87 ? 13.359 -5.406 -4.979 1.00 95.25 87 THR A O 1
ATOM 670 N N . PHE A 1 88 ? 15.578 -5.207 -4.734 1.00 91.81 88 PHE A N 1
ATOM 671 C CA . PHE A 1 88 ? 15.603 -5.767 -3.378 1.00 91.81 88 PHE A CA 1
ATOM 672 C C . PHE A 1 88 ? 15.230 -4.733 -2.307 1.00 91.81 88 PHE A C 1
ATOM 674 O O . PHE A 1 88 ? 14.967 -5.104 -1.169 1.00 91.81 88 PHE A O 1
ATOM 681 N N . ASP A 1 89 ? 15.141 -3.454 -2.685 1.00 94.38 89 ASP A N 1
ATOM 682 C CA . ASP A 1 89 ? 14.586 -2.361 -1.875 1.00 94.38 89 ASP A CA 1
ATOM 683 C C . ASP A 1 89 ? 13.073 -2.189 -2.155 1.00 94.38 89 ASP A C 1
ATOM 685 O O . ASP A 1 89 ? 12.541 -1.074 -2.261 1.00 94.38 89 ASP A O 1
ATOM 689 N N . ALA A 1 90 ? 12.387 -3.313 -2.402 1.00 95.94 90 ALA A N 1
ATOM 690 C CA . ALA A 1 90 ? 10.935 -3.381 -2.534 1.00 95.94 90 ALA A CA 1
ATOM 691 C C . ALA A 1 90 ? 10.289 -3.172 -1.160 1.00 95.94 90 ALA A C 1
ATOM 693 O O . ALA A 1 90 ? 10.782 -3.660 -0.143 1.00 95.94 90 ALA A O 1
ATOM 694 N N . LEU A 1 91 ? 9.179 -2.437 -1.127 1.00 97.00 91 LEU A N 1
ATOM 695 C CA . LEU A 1 91 ? 8.550 -2.025 0.129 1.00 97.00 91 LEU A CA 1
ATOM 696 C C . LEU A 1 91 ? 7.514 -3.049 0.616 1.00 97.00 91 LEU A C 1
ATOM 698 O O . LEU A 1 91 ? 7.249 -3.161 1.812 1.00 97.00 91 LEU A O 1
ATOM 702 N N . GLU A 1 92 ? 6.957 -3.814 -0.317 1.00 98.25 92 GLU A N 1
ATOM 703 C CA . GLU A 1 92 ? 5.926 -4.823 -0.119 1.00 98.25 92 GLU A CA 1
ATOM 704 C C . GLU A 1 92 ? 6.276 -5.847 0.977 1.00 98.25 92 GLU A C 1
ATOM 706 O O . GLU A 1 92 ? 5.447 -6.026 1.872 1.00 98.25 92 GLU A O 1
ATOM 711 N N . PRO A 1 93 ? 7.480 -6.466 1.012 1.00 97.75 93 PRO A N 1
ATOM 712 C CA . PRO A 1 93 ? 7.825 -7.406 2.077 1.00 97.75 93 PRO A CA 1
ATOM 713 C C . PRO A 1 93 ? 7.785 -6.762 3.462 1.00 97.75 93 PRO A C 1
ATOM 715 O O . PRO A 1 93 ? 7.270 -7.361 4.404 1.00 97.75 93 PRO A O 1
ATOM 718 N N . LEU A 1 94 ? 8.314 -5.540 3.594 1.00 97.88 94 LEU A N 1
ATOM 719 C CA . LEU A 1 94 ? 8.343 -4.850 4.878 1.00 97.88 94 LEU A CA 1
ATOM 720 C C . LEU A 1 94 ? 6.922 -4.525 5.342 1.00 97.88 94 LEU A C 1
ATOM 722 O O . LEU A 1 94 ? 6.591 -4.812 6.485 1.00 97.88 94 LEU A O 1
ATOM 726 N N . ALA A 1 95 ? 6.069 -4.006 4.456 1.00 98.25 95 ALA A N 1
ATOM 727 C CA . ALA A 1 95 ? 4.679 -3.690 4.787 1.00 98.25 95 ALA A CA 1
ATOM 728 C C . ALA A 1 95 ? 3.896 -4.931 5.254 1.00 98.25 95 ALA A C 1
ATOM 730 O O . ALA A 1 95 ? 3.181 -4.875 6.257 1.0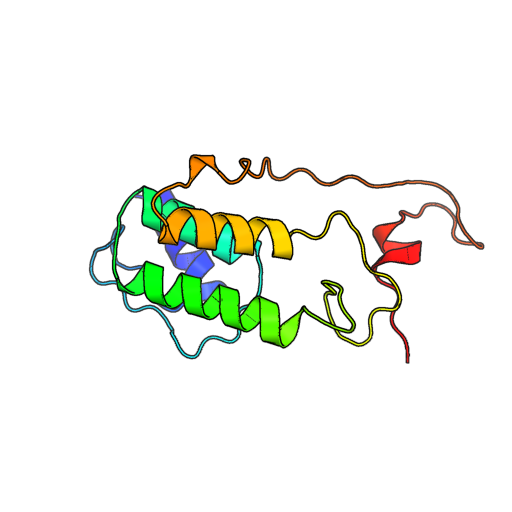0 98.25 95 ALA A O 1
ATOM 731 N N . LEU A 1 96 ? 4.074 -6.068 4.571 1.00 98.56 96 LEU A N 1
ATOM 732 C CA . LEU A 1 96 ? 3.445 -7.341 4.936 1.00 98.56 96 LEU A CA 1
ATOM 733 C C . LEU A 1 96 ? 3.966 -7.884 6.275 1.00 98.56 96 LEU A C 1
ATOM 735 O O . LEU A 1 96 ? 3.176 -8.346 7.098 1.00 98.56 96 LEU 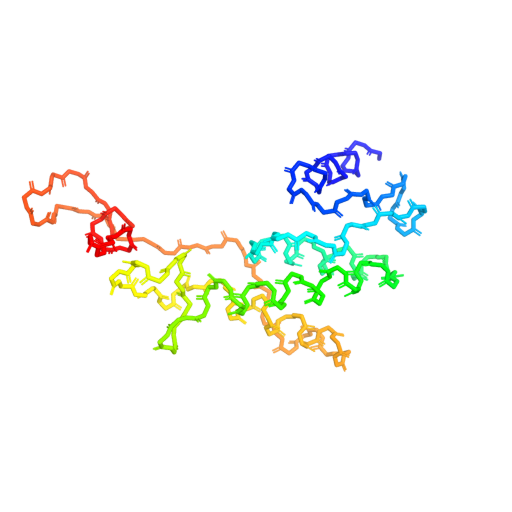A O 1
ATOM 739 N N . LEU A 1 97 ? 5.272 -7.786 6.537 1.00 98.31 97 LEU A N 1
ATOM 740 C CA . LEU A 1 97 ? 5.851 -8.178 7.825 1.00 98.31 97 LEU A CA 1
ATOM 741 C C . LEU A 1 97 ? 5.386 -7.266 8.966 1.00 98.31 97 LEU A C 1
ATOM 743 O O . LEU A 1 97 ? 5.116 -7.757 10.060 1.00 98.31 97 LEU A O 1
ATOM 747 N N . THR A 1 98 ? 5.242 -5.959 8.731 1.00 98.19 98 THR A N 1
ATOM 748 C CA . THR A 1 98 ? 4.696 -5.024 9.726 1.00 98.19 98 THR A CA 1
ATOM 749 C C . THR A 1 98 ? 3.219 -5.304 10.014 1.00 98.19 98 THR A C 1
ATOM 751 O O . THR A 1 98 ? 2.801 -5.195 11.171 1.00 98.19 98 THR A O 1
ATOM 754 N N . LEU A 1 99 ? 2.432 -5.700 9.005 1.00 98.38 99 LEU A N 1
ATOM 755 C CA . LEU A 1 99 ? 1.061 -6.177 9.200 1.00 98.38 99 LEU A CA 1
ATOM 756 C C . LEU A 1 99 ? 1.045 -7.443 10.063 1.00 98.38 99 LEU A C 1
ATOM 758 O O . LEU A 1 99 ? 0.348 -7.475 11.074 1.00 98.38 99 LEU A O 1
ATOM 762 N N . GLU A 1 100 ? 1.846 -8.452 9.724 1.00 98.12 100 GLU A N 1
ATOM 763 C CA . GLU A 1 100 ? 1.919 -9.699 10.495 1.00 98.12 100 GLU A CA 1
ATOM 764 C C . GLU A 1 100 ? 2.350 -9.454 11.949 1.00 98.12 100 GLU A C 1
ATOM 766 O O . GLU A 1 100 ? 1.744 -9.980 12.885 1.00 98.12 100 GLU A O 1
ATOM 771 N N . ALA A 1 101 ? 3.348 -8.595 12.159 1.00 97.31 101 ALA A N 1
ATOM 772 C CA . ALA A 1 101 ? 3.796 -8.172 13.481 1.00 97.31 101 ALA A CA 1
ATOM 773 C C . ALA A 1 101 ? 2.659 -7.520 14.293 1.00 97.31 101 ALA A C 1
ATOM 775 O O . ALA A 1 101 ? 2.469 -7.853 15.464 1.00 97.31 101 ALA A O 1
ATOM 776 N N . HIS A 1 102 ? 1.843 -6.660 13.669 1.00 95.31 102 HIS A N 1
ATOM 777 C CA . HIS A 1 102 ? 0.646 -6.098 14.306 1.00 95.31 102 HIS A CA 1
ATOM 778 C C . HIS A 1 102 ? -0.392 -7.172 14.651 1.00 95.31 102 HIS A C 1
ATOM 780 O O . HIS A 1 102 ? -0.949 -7.151 15.748 1.00 95.31 102 HIS A O 1
ATOM 786 N N . LEU A 1 103 ? -0.655 -8.123 13.747 1.00 94.75 103 LEU A N 1
ATOM 787 C CA . LEU A 1 103 ? -1.632 -9.197 13.967 1.00 94.75 103 LEU A CA 1
ATOM 788 C C . LEU A 1 103 ? -1.228 -10.133 15.113 1.00 94.75 103 LEU A C 1
ATOM 790 O O . LEU A 1 103 ? -2.103 -10.640 15.815 1.00 94.75 103 LEU A O 1
ATOM 794 N N . ARG A 1 104 ? 0.078 -10.329 15.318 1.00 96.38 104 ARG A N 1
ATOM 795 C CA . ARG A 1 104 ? 0.648 -11.108 16.428 1.00 96.38 104 ARG A CA 1
ATOM 796 C C . ARG A 1 104 ? 0.769 -10.330 17.737 1.00 96.38 104 ARG A C 1
ATOM 798 O O . ARG A 1 104 ? 1.103 -10.928 18.756 1.00 96.38 104 ARG A O 1
ATOM 805 N N . GLY A 1 105 ? 0.507 -9.024 17.724 1.00 94.69 105 GLY A N 1
ATOM 806 C CA . GLY A 1 105 ? 0.692 -8.164 18.892 1.00 94.69 105 GLY A CA 1
ATOM 807 C C . GLY A 1 105 ? 2.162 -7.911 19.244 1.00 94.69 105 GLY A C 1
ATOM 808 O O . GLY A 1 105 ? 2.451 -7.598 20.393 1.00 94.69 105 GLY A O 1
ATOM 809 N N . THR A 1 106 ? 3.071 -8.040 18.274 1.00 96.31 106 THR A N 1
ATOM 810 C CA . THR A 1 106 ? 4.519 -7.801 18.419 1.00 96.31 106 THR A CA 1
ATOM 811 C C . THR A 1 106 ? 5.016 -6.793 17.371 1.00 96.31 106 THR A C 1
ATOM 813 O O . THR A 1 106 ? 5.885 -7.137 16.563 1.00 96.31 106 THR A O 1
ATOM 816 N N . PRO A 1 107 ? 4.438 -5.577 17.282 1.00 91.44 107 PRO A N 1
ATOM 817 C CA . PRO A 1 107 ? 4.772 -4.603 16.236 1.00 91.44 107 PRO A CA 1
ATOM 818 C C . PRO A 1 107 ? 6.266 -4.237 16.191 1.00 91.44 107 PRO A C 1
ATOM 820 O O . PRO A 1 107 ? 6.787 -3.933 15.123 1.00 91.44 107 PRO A O 1
ATOM 823 N N . GLU A 1 108 ? 6.971 -4.325 17.318 1.00 94.25 108 GLU A N 1
ATOM 824 C CA . GLU A 1 108 ? 8.414 -4.102 17.453 1.00 94.25 108 GLU A CA 1
ATOM 825 C C . GLU A 1 108 ? 9.291 -5.153 16.756 1.00 94.25 108 GLU A C 1
ATOM 827 O O . GLU A 1 108 ? 10.482 -4.919 16.554 1.00 94.25 108 GLU A O 1
ATOM 832 N N . ALA A 1 109 ? 8.723 -6.301 16.369 1.00 96.44 109 ALA A N 1
ATOM 833 C CA . ALA A 1 109 ? 9.439 -7.333 15.622 1.00 96.44 109 ALA A CA 1
ATOM 834 C C . ALA A 1 109 ? 9.745 -6.912 14.171 1.00 96.44 109 ALA A C 1
ATOM 836 O O . ALA A 1 109 ? 10.616 -7.506 13.533 1.00 96.44 109 ALA A O 1
ATOM 837 N N . ALA A 1 110 ? 9.043 -5.901 13.648 1.00 95.75 110 ALA A N 1
ATOM 838 C CA . ALA A 1 110 ? 9.312 -5.307 12.345 1.00 95.75 110 ALA A CA 1
ATOM 839 C C . ALA A 1 110 ? 10.012 -3.945 12.514 1.00 95.75 110 ALA A C 1
ATOM 841 O O . ALA A 1 110 ? 9.609 -3.145 13.362 1.00 95.75 110 ALA A O 1
ATOM 842 N N . PRO A 1 111 ? 11.041 -3.631 11.707 1.00 94.75 111 PRO A N 1
ATOM 843 C CA . PRO A 1 111 ? 11.672 -2.321 11.759 1.00 94.75 111 PRO A CA 1
ATOM 844 C C . PRO A 1 111 ? 10.721 -1.231 11.249 1.00 94.75 111 PRO A C 1
ATOM 846 O O . PRO A 1 111 ? 9.917 -1.450 10.343 1.00 94.75 111 PRO A O 1
ATOM 849 N N . VAL A 1 112 ? 10.849 -0.027 11.811 1.00 93.06 112 VAL A N 1
ATOM 850 C CA . VAL A 1 112 ? 10.102 1.153 11.355 1.00 93.06 112 VAL A CA 1
ATOM 851 C C . VAL A 1 112 ? 10.564 1.540 9.952 1.00 93.06 112 VAL A C 1
ATOM 853 O O . VAL A 1 112 ? 11.764 1.649 9.701 1.00 93.06 112 VAL A O 1
ATOM 856 N N . TRP A 1 113 ? 9.619 1.801 9.048 1.00 94.44 113 TRP A N 1
ATOM 857 C CA . TRP A 1 113 ? 9.922 2.322 7.718 1.00 94.44 113 TRP A CA 1
ATOM 858 C C . TRP A 1 113 ? 10.172 3.843 7.772 1.00 94.44 113 TRP A C 1
ATOM 860 O O . TRP A 1 113 ? 9.258 4.598 8.102 1.00 94.44 113 TRP A O 1
ATOM 870 N N . PRO A 1 114 ? 11.378 4.335 7.422 1.00 93.19 114 PRO A N 1
ATOM 871 C CA . PRO A 1 114 ? 11.723 5.753 7.547 1.00 93.19 114 PRO A CA 1
ATOM 872 C C . PRO A 1 114 ? 11.355 6.589 6.307 1.00 93.19 114 PRO A C 1
ATOM 874 O O . PRO A 1 114 ? 11.857 7.698 6.154 1.00 93.19 114 PRO A O 1
ATOM 877 N N . ALA A 1 115 ? 10.552 6.050 5.382 1.00 91.00 115 ALA A N 1
ATOM 878 C CA . ALA A 1 115 ? 10.292 6.649 4.067 1.00 91.00 115 ALA A CA 1
ATOM 879 C C . ALA A 1 115 ? 11.550 6.892 3.199 1.00 91.00 115 ALA A C 1
ATOM 881 O O . ALA A 1 115 ? 11.545 7.735 2.303 1.00 91.00 115 ALA A O 1
ATOM 882 N N . GLY A 1 116 ? 12.627 6.136 3.441 1.00 89.88 116 GLY A N 1
ATOM 883 C CA . GLY A 1 116 ? 13.864 6.187 2.656 1.00 89.88 116 GLY A CA 1
ATOM 884 C C . GLY A 1 116 ? 13.833 5.286 1.416 1.00 89.88 116 GLY A C 1
ATOM 885 O O . GLY A 1 116 ? 13.137 4.273 1.402 1.00 89.88 116 GLY A O 1
ATOM 886 N N . ARG A 1 117 ? 14.611 5.660 0.392 1.00 90.81 117 ARG A N 1
ATOM 887 C CA . ARG A 1 117 ? 14.902 4.851 -0.804 1.00 90.81 117 ARG A CA 1
ATOM 888 C C . ARG A 1 117 ? 16.287 5.208 -1.353 1.00 90.81 117 ARG A C 1
ATOM 890 O O . ARG A 1 117 ? 16.614 6.391 -1.464 1.00 90.81 117 ARG A O 1
ATOM 897 N N . GLY A 1 118 ? 17.078 4.200 -1.716 1.00 92.88 118 GLY A N 1
ATOM 898 C CA . GLY A 1 118 ? 18.351 4.389 -2.424 1.00 92.88 118 GLY A CA 1
ATOM 899 C C . GLY A 1 118 ? 18.159 4.603 -3.930 1.00 92.88 118 GLY A C 1
ATOM 900 O O . GLY A 1 118 ? 17.171 4.146 -4.500 1.00 92.88 118 GLY A O 1
ATOM 901 N N . TYR A 1 119 ? 19.098 5.289 -4.584 1.00 95.81 119 TYR A N 1
ATOM 902 C CA . TYR A 1 119 ? 19.152 5.368 -6.048 1.00 95.81 119 TYR A CA 1
ATOM 903 C C . TYR A 1 119 ? 20.593 5.513 -6.539 1.00 95.81 119 TYR A C 1
ATOM 905 O O . TYR A 1 119 ? 21.468 6.001 -5.818 1.00 95.81 119 TYR A O 1
ATOM 913 N N . ILE A 1 120 ? 20.825 5.121 -7.789 1.00 96.94 120 ILE A N 1
ATOM 914 C CA . ILE A 1 120 ? 22.097 5.299 -8.494 1.00 96.94 120 ILE A CA 1
ATOM 915 C C . ILE A 1 120 ? 21.862 6.290 -9.628 1.00 96.94 120 ILE A C 1
ATOM 917 O O . ILE A 1 120 ? 20.868 6.199 -10.344 1.00 96.94 120 ILE A O 1
ATOM 921 N N . HIS A 1 121 ? 22.775 7.244 -9.807 1.00 97.81 121 HIS A N 1
ATOM 922 C CA . HIS A 1 121 ? 22.672 8.276 -10.836 1.00 9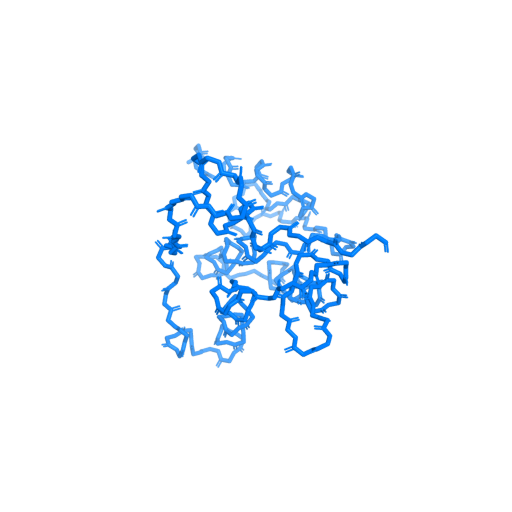7.81 121 HIS A CA 1
ATOM 923 C C . HIS A 1 121 ? 23.963 8.374 -11.647 1.00 97.81 121 HIS A C 1
ATOM 925 O O . HIS A 1 121 ? 25.053 8.486 -11.089 1.00 97.81 121 HIS A O 1
ATOM 931 N N . GLY A 1 122 ? 23.825 8.367 -12.969 1.00 97.12 122 GLY A N 1
ATOM 932 C CA . GLY A 1 122 ? 24.942 8.429 -13.903 1.00 97.12 122 GLY A CA 1
ATOM 933 C C . GLY A 1 122 ? 24.522 8.062 -15.328 1.00 97.12 122 GLY A C 1
ATOM 934 O O . GLY A 1 122 ? 23.371 7.681 -15.543 1.00 97.12 122 GLY A O 1
ATOM 935 N N . PRO A 1 123 ? 25.428 8.196 -16.309 1.00 97.19 123 PRO A N 1
ATOM 936 C CA . PRO A 1 123 ? 25.203 7.698 -17.662 1.00 97.19 123 PRO A CA 1
ATOM 937 C C . PRO A 1 123 ? 25.175 6.169 -17.711 1.00 97.19 123 PRO A C 1
ATOM 939 O O . PRO A 1 123 ? 25.924 5.504 -16.997 1.00 97.19 123 PRO A O 1
ATOM 942 N N . HIS A 1 124 ? 24.312 5.616 -18.564 1.00 96.38 124 HIS A N 1
ATOM 943 C CA . HIS A 1 124 ? 24.126 4.171 -18.712 1.00 96.38 124 HIS A CA 1
ATOM 944 C C . HIS A 1 124 ? 23.591 3.830 -20.109 1.00 96.38 124 HIS A C 1
ATOM 946 O O . HIS A 1 124 ? 22.588 4.404 -20.522 1.00 96.38 124 HIS A O 1
ATOM 952 N N . ASP A 1 125 ? 24.243 2.914 -20.830 1.00 92.56 125 ASP A N 1
ATOM 953 C CA . ASP A 1 125 ? 23.799 2.366 -22.126 1.00 92.56 125 ASP A CA 1
ATOM 954 C C . ASP A 1 125 ? 23.271 3.410 -23.127 1.00 92.56 125 ASP A C 1
ATOM 956 O O . ASP A 1 125 ? 22.161 3.328 -23.651 1.00 92.56 125 ASP A O 1
ATOM 960 N N . GLY A 1 126 ? 24.071 4.451 -23.374 1.00 93.94 126 GLY A N 1
ATOM 961 C CA . GLY A 1 126 ? 23.725 5.526 -24.311 1.00 93.94 126 GLY A CA 1
ATOM 962 C C . GLY A 1 126 ? 22.701 6.536 -23.779 1.00 93.94 126 GLY A C 1
ATOM 963 O O . GLY A 1 126 ? 22.445 7.546 -24.433 1.00 93.94 126 GLY A O 1
ATOM 964 N N . MET A 1 127 ? 22.157 6.330 -22.579 1.00 92.06 127 MET A N 1
ATOM 965 C CA . MET A 1 127 ? 21.407 7.353 -21.857 1.00 92.06 127 MET A CA 1
ATOM 966 C C . MET A 1 127 ? 22.385 8.306 -21.165 1.00 92.06 127 MET A C 1
ATOM 968 O O . MET A 1 127 ? 23.313 7.872 -20.483 1.00 92.06 127 MET A O 1
ATOM 972 N N . GLY A 1 128 ? 22.159 9.612 -21.343 1.00 93.94 128 GLY A N 1
ATOM 973 C CA . GLY A 1 128 ? 22.922 10.678 -20.691 1.00 93.94 128 GLY A CA 1
ATOM 974 C C . GLY A 1 128 ? 22.634 10.748 -19.190 1.00 93.94 128 GLY A C 1
ATOM 975 O O . GLY A 1 128 ? 23.005 9.872 -18.426 1.00 93.94 128 GLY A O 1
ATOM 976 N N . ARG A 1 129 ? 21.966 11.799 -18.718 1.00 95.81 129 ARG A N 1
ATOM 977 C CA . ARG A 1 129 ? 21.630 11.906 -17.291 1.00 95.81 129 ARG A CA 1
ATOM 978 C C . ARG A 1 129 ? 20.455 10.980 -16.942 1.00 95.81 129 ARG A C 1
ATOM 980 O O . ARG A 1 129 ? 19.318 11.316 -17.263 1.00 95.81 129 ARG A O 1
ATOM 987 N N . THR A 1 130 ? 20.717 9.844 -16.292 1.00 97.69 130 THR A N 1
ATOM 988 C CA . THR A 1 130 ? 19.685 8.866 -15.899 1.00 97.69 130 THR A CA 1
ATOM 989 C C . THR A 1 130 ? 19.894 8.324 -14.481 1.00 97.69 130 THR A C 1
ATOM 991 O O . THR A 1 130 ? 20.931 8.548 -13.856 1.00 97.69 130 THR A O 1
ATOM 994 N N . THR A 1 131 ? 18.884 7.622 -13.967 1.00 97.56 131 THR A N 1
ATOM 995 C CA . THR A 1 131 ? 18.946 6.835 -12.731 1.00 97.56 131 THR A CA 1
ATOM 996 C C . THR A 1 131 ? 18.668 5.361 -13.001 1.00 97.56 131 THR A C 1
ATOM 998 O O . THR A 1 131 ? 18.106 5.007 -14.041 1.00 97.56 131 THR A O 1
ATOM 1001 N N . ASP A 1 132 ? 19.023 4.505 -12.049 1.00 96.56 132 ASP A N 1
ATOM 1002 C CA . ASP A 1 132 ? 18.664 3.085 -12.017 1.00 96.56 132 ASP A CA 1
ATOM 1003 C C . ASP A 1 132 ? 17.147 2.845 -12.096 1.00 96.56 132 ASP A C 1
ATOM 1005 O O . ASP A 1 132 ? 16.715 1.943 -12.813 1.00 96.56 132 ASP A O 1
ATOM 1009 N N . SER A 1 133 ? 16.321 3.700 -11.482 1.00 94.94 133 SER A N 1
ATOM 1010 C CA . SER A 1 133 ? 14.855 3.631 -11.619 1.00 94.94 133 SER A CA 1
ATOM 1011 C C . SER A 1 133 ? 14.391 3.660 -13.077 1.00 94.94 133 SER A C 1
ATOM 1013 O O . SER A 1 133 ? 13.564 2.846 -13.489 1.00 94.94 133 SER A O 1
ATOM 1015 N N . SER A 1 134 ? 14.943 4.563 -13.888 1.00 95.00 134 SER A N 1
ATOM 1016 C CA . SER A 1 134 ? 14.577 4.706 -15.306 1.00 95.00 134 SER A CA 1
ATOM 1017 C C . SER A 1 134 ? 15.305 3.707 -16.208 1.00 95.00 134 SER A C 1
ATOM 1019 O O . SER A 1 134 ? 14.771 3.250 -17.224 1.00 95.00 134 SER A O 1
ATOM 1021 N N . ALA A 1 135 ? 16.551 3.392 -15.863 1.00 96.56 135 ALA A N 1
ATOM 1022 C CA . ALA A 1 135 ? 17.429 2.572 -16.682 1.00 96.56 135 ALA A CA 1
ATOM 1023 C C . ALA A 1 135 ? 17.204 1.067 -16.491 1.00 96.56 135 ALA A C 1
ATOM 1025 O O . ALA A 1 135 ? 17.333 0.321 -17.457 1.00 96.56 135 ALA A O 1
ATOM 1026 N N . ILE A 1 136 ? 16.832 0.633 -15.285 1.00 96.19 136 ILE A N 1
ATOM 1027 C CA . ILE A 1 136 ? 16.814 -0.780 -14.888 1.00 96.19 136 ILE A CA 1
ATOM 1028 C C . ILE A 1 136 ? 15.445 -1.177 -14.327 1.00 96.19 136 ILE A C 1
ATOM 1030 O O . ILE A 1 136 ? 14.812 -2.089 -14.864 1.00 96.19 136 ILE A O 1
ATOM 1034 N N . TRP A 1 137 ? 14.968 -0.499 -13.274 1.00 96.25 137 TRP A N 1
ATOM 1035 C CA 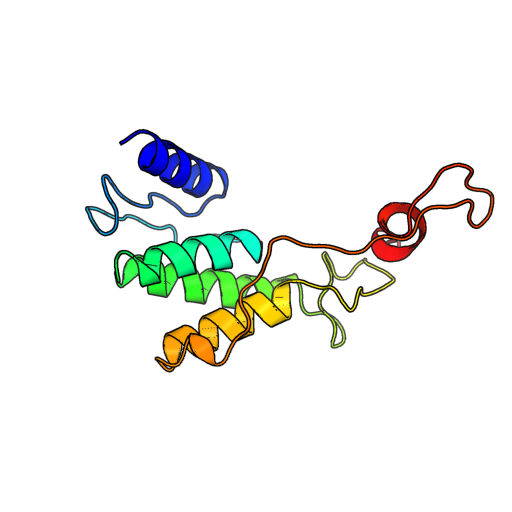. TRP A 1 137 ? 13.818 -0.971 -12.483 1.00 96.25 137 TRP A CA 1
ATOM 1036 C C . TRP A 1 137 ? 12.471 -0.811 -13.189 1.00 96.25 137 TRP A C 1
ATOM 1038 O O . TRP A 1 137 ? 11.587 -1.632 -12.994 1.00 96.25 137 TRP A O 1
ATOM 1048 N N . SER A 1 138 ? 12.314 0.201 -14.043 1.00 95.12 138 SER A N 1
ATOM 1049 C CA . SER A 1 138 ? 11.077 0.451 -14.808 1.00 95.12 138 SER A CA 1
ATOM 1050 C C . SER A 1 138 ? 10.986 -0.310 -16.135 1.00 95.12 138 SER A C 1
ATOM 1052 O O . SER A 1 138 ? 10.024 -0.132 -16.883 1.00 95.12 138 SER A O 1
ATOM 1054 N N . LYS A 1 139 ? 11.988 -1.127 -16.485 1.00 96.25 139 LYS A N 1
ATOM 1055 C CA . LYS A 1 139 ? 11.981 -1.845 -17.765 1.00 96.25 139 LYS A CA 1
ATOM 1056 C C . LYS A 1 139 ? 10.962 -2.975 -17.736 1.00 96.25 139 LYS A C 1
ATOM 1058 O O . LYS A 1 139 ? 10.982 -3.813 -16.837 1.00 96.25 139 LYS A O 1
ATOM 1063 N N . THR A 1 140 ? 10.121 -3.023 -18.764 1.00 97.06 140 THR A N 1
ATOM 1064 C CA . THR A 1 140 ? 9.118 -4.068 -18.969 1.00 97.06 140 THR A CA 1
ATOM 1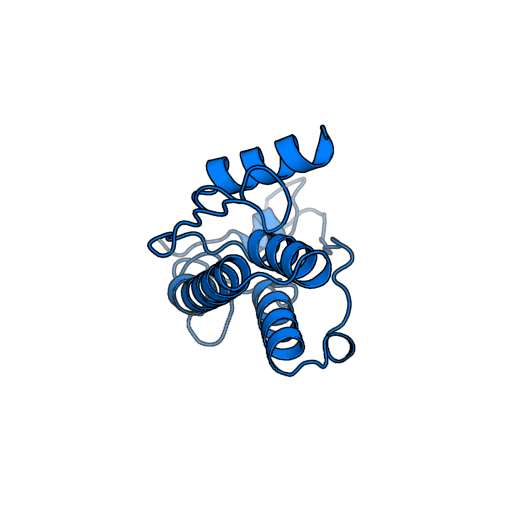065 C C . THR A 1 140 ? 9.400 -4.873 -20.235 1.00 97.06 140 THR A C 1
ATOM 1067 O O . THR A 1 140 ? 9.973 -4.370 -21.206 1.00 97.06 140 THR A O 1
ATOM 1070 N N . ARG A 1 141 ? 9.011 -6.148 -20.219 1.00 92.38 141 ARG A N 1
ATOM 1071 C CA . ARG A 1 141 ? 8.931 -7.005 -21.404 1.00 92.38 141 ARG A CA 1
ATOM 1072 C C . ARG A 1 141 ? 7.707 -6.564 -22.214 1.00 92.38 141 ARG A C 1
ATOM 1074 O O . ARG A 1 141 ? 6.688 -6.202 -21.626 1.00 92.38 141 ARG A O 1
ATOM 1081 N N . ARG A 1 142 ? 7.846 -6.529 -23.540 1.00 72.25 142 ARG A N 1
ATOM 1082 C CA . ARG A 1 142 ? 6.724 -6.301 -24.462 1.00 72.25 142 ARG A CA 1
ATOM 1083 C C . ARG A 1 142 ? 5.925 -7.577 -24.658 1.00 72.25 142 ARG A C 1
ATOM 1085 O O . ARG A 1 142 ? 6.570 -8.649 -24.657 1.00 72.25 142 ARG A O 1
#

Radius of gyration: 17.28 Å; chains: 1; bounding box: 44×35×43 Å

Foldseek 3Di:
DVVQVVLQVVCVVQQQQGCEPGLQHPRDGDLVDLRQDLVVLVVLLVSCVVHNHVSSLSSSVSNLVSQCVAQQDPNAGANHPQWPDGDPPDSSVLSNVCSVCVVVVNNVVGDDDPVDDDKDWQDDDPRGTDICVVVHRPDGHD

Secondary structure (DSSP, 8-state):
-HHHHHHHHHHHHTT-EE-TTBTTBS-EE-SS-----HHHHHHHHHHHHHS--HHHHHHHHHHHHHHHHHHEETTEE-SSTTBS---SS-SHHHHHHHHHHHHTT-GGGSPPP-S-----EEEETTEEEEEHIIIIIT-B--

Sequence (142 aa):
ERLWHTARHIGRGHGLGDLGAAPGVEAAVDLDTDASDPQLLFGLLELLRAAPHPDYRRLALRLGDNILATRFFDGFFLPSSAHVNATFDALEPLALLTLEAHLRGTPEAAPVWPAGRGYIHGPHDGMGRTTDSSAIWSKTRR

pLDDT: mean 95.91, std 3.75, range [66.88, 98.75]